Protein AF-A0A1B8Y8I7-F1 (afdb_monomer_lite)

pLDDT: mean 72.5, std 18.24, range [44.78, 97.25]

Structure (mmCIF, N/CA/C/O backbone):
data_AF-A0A1B8Y8I7-F1
#
_entry.id   AF-A0A1B8Y8I7-F1
#
loop_
_atom_site.group_PDB
_atom_site.id
_atom_site.type_symbol
_atom_site.label_atom_id
_atom_site.label_alt_id
_atom_site.label_comp_id
_atom_site.label_asym_id
_atom_site.label_entity_id
_atom_site.label_seq_id
_atom_site.pdbx_PDB_ins_code
_atom_site.Cartn_x
_atom_site.Cartn_y
_atom_site.Cartn_z
_atom_site.occupancy
_atom_site.B_iso_or_equiv
_atom_site.auth_seq_id
_atom_site.auth_comp_id
_atom_site.auth_asym_id
_atom_site.auth_atom_id
_atom_site.pdbx_PDB_model_num
ATOM 1 N N . ALA A 1 1 ? -4.383 36.711 73.042 1.00 50.25 1 ALA A N 1
ATOM 2 C CA . ALA A 1 1 ? -5.134 36.362 71.814 1.00 50.25 1 ALA A CA 1
ATOM 3 C C . ALA A 1 1 ? -5.050 37.549 70.855 1.00 50.25 1 ALA A C 1
ATOM 5 O O . ALA A 1 1 ? -5.055 38.655 71.389 1.00 50.25 1 ALA A O 1
ATOM 6 N N . PRO A 1 2 ? -4.958 37.389 69.517 1.00 48.69 2 PRO A N 1
ATOM 7 C CA . PRO A 1 2 ? -5.121 36.182 68.691 1.00 48.69 2 PRO A CA 1
ATOM 8 C C . PRO A 1 2 ? -3.809 35.710 68.006 1.00 48.69 2 PRO A C 1
ATOM 10 O O . PRO A 1 2 ? -2.801 36.413 68.073 1.00 48.69 2 PRO A O 1
ATOM 13 N N . PRO A 1 3 ? -3.798 34.522 67.371 1.00 54.75 3 PRO A N 1
ATOM 14 C CA . PRO A 1 3 ? -2.704 34.046 66.528 1.00 54.75 3 PRO A CA 1
ATOM 15 C C . PRO A 1 3 ? -2.939 34.465 65.065 1.00 54.75 3 PRO A C 1
ATOM 17 O O . PRO A 1 3 ? -4.078 34.436 64.607 1.00 54.75 3 PRO A O 1
ATOM 20 N N . SER A 1 4 ? -1.889 34.809 64.313 1.00 55.59 4 SER A N 1
ATOM 21 C CA . SER A 1 4 ? -1.987 34.868 62.847 1.00 55.59 4 SER A CA 1
ATOM 22 C C . SER A 1 4 ? -0.886 34.045 62.200 1.00 55.59 4 SER A C 1
ATOM 24 O O . SER A 1 4 ? 0.293 34.160 62.526 1.00 55.59 4 SER A O 1
ATOM 26 N N . HIS A 1 5 ? -1.359 33.152 61.343 1.00 51.81 5 HIS A N 1
ATOM 27 C CA . HIS A 1 5 ? -0.699 32.010 60.747 1.00 51.81 5 HIS A CA 1
ATOM 28 C C . HIS A 1 5 ? 0.583 32.355 59.984 1.00 51.81 5 HIS A C 1
ATOM 30 O O . HIS A 1 5 ? 0.651 33.321 59.231 1.00 51.81 5 HIS A O 1
ATOM 36 N N . LYS A 1 6 ? 1.588 31.495 60.162 1.00 55.69 6 LYS A N 1
ATOM 37 C CA . LYS A 1 6 ? 2.780 31.406 59.322 1.00 55.69 6 LYS A CA 1
ATOM 38 C C . LYS A 1 6 ? 2.481 30.335 58.275 1.00 55.69 6 LYS A C 1
ATOM 40 O O . LYS A 1 6 ? 2.398 29.161 58.627 1.00 55.69 6 LYS A O 1
ATOM 45 N N . GLU A 1 7 ? 2.246 30.727 57.030 1.00 56.62 7 GLU A N 1
ATOM 46 C CA . GLU A 1 7 ? 2.105 29.766 55.934 1.00 56.62 7 GLU A CA 1
ATOM 47 C C . GLU A 1 7 ? 3.484 29.161 55.627 1.00 56.62 7 GLU A C 1
ATOM 49 O O . GLU A 1 7 ? 4.442 29.914 55.421 1.00 56.62 7 GLU A O 1
ATOM 54 N N . PRO A 1 8 ? 3.650 27.827 55.616 1.00 57.66 8 PRO A N 1
ATOM 55 C CA . PRO A 1 8 ? 4.836 27.235 55.035 1.00 57.66 8 PRO A CA 1
ATOM 56 C C . PRO A 1 8 ? 4.679 27.302 53.517 1.00 57.66 8 PRO A C 1
ATOM 58 O O . PRO A 1 8 ? 3.745 26.746 52.943 1.00 57.66 8 PRO A O 1
ATOM 61 N N . MET A 1 9 ? 5.602 28.026 52.895 1.00 49.09 9 MET A N 1
ATOM 62 C CA . MET A 1 9 ? 5.809 28.123 51.457 1.00 49.09 9 MET A CA 1
ATOM 63 C C . MET A 1 9 ? 6.005 26.709 50.896 1.00 49.09 9 MET A C 1
ATOM 65 O O . MET A 1 9 ? 7.102 26.154 50.930 1.00 49.09 9 MET A O 1
ATOM 69 N N . GLY A 1 10 ? 4.898 26.099 50.474 1.00 52.59 10 GLY A N 1
ATOM 70 C CA . GLY A 1 10 ? 4.877 24.802 49.825 1.00 52.59 10 GLY A CA 1
ATOM 71 C C . GLY A 1 10 ? 5.626 24.917 48.511 1.00 52.59 10 GLY A C 1
ATOM 72 O O . GLY A 1 10 ? 5.210 25.640 47.607 1.00 52.59 10 GLY A O 1
ATOM 73 N N . MET A 1 11 ? 6.758 24.227 48.438 1.00 44.78 11 MET A N 1
ATOM 74 C CA . MET A 1 11 ? 7.407 23.886 47.185 1.00 44.78 11 MET A CA 1
ATOM 75 C C . MET A 1 11 ? 6.367 23.160 46.332 1.00 44.78 11 MET A C 1
ATOM 77 O O . MET A 1 11 ? 6.005 22.019 46.598 1.00 44.78 11 MET A O 1
ATOM 81 N N . TRP A 1 12 ? 5.830 23.865 45.348 1.00 56.31 12 TRP A N 1
ATOM 82 C CA . TRP A 1 12 ? 5.082 23.274 44.261 1.00 56.31 12 TRP A CA 1
ATOM 83 C C . TRP A 1 12 ? 6.124 22.566 43.398 1.00 56.31 12 TRP A C 1
ATOM 85 O O . TRP A 1 12 ? 6.745 23.152 42.517 1.00 56.31 12 TRP A O 1
ATOM 95 N N . GLU A 1 13 ? 6.385 21.300 43.718 1.00 55.31 13 GLU A N 1
ATOM 96 C CA . GLU A 1 13 ? 6.906 20.358 42.736 1.00 55.31 13 GLU A CA 1
ATOM 97 C C . GLU A 1 13 ? 5.821 20.189 41.673 1.00 55.31 13 GLU A C 1
ATOM 99 O O . GLU A 1 13 ? 5.021 19.255 41.693 1.00 55.31 13 GLU A O 1
ATOM 104 N N . GLU A 1 14 ? 5.770 21.133 40.735 1.00 53.28 14 GLU A N 1
ATOM 105 C CA . GLU A 1 14 ? 5.191 20.871 39.430 1.00 53.28 14 GLU A CA 1
ATOM 106 C C . GLU A 1 14 ? 6.170 19.945 38.710 1.00 53.28 14 GLU A C 1
ATOM 108 O O . GLU A 1 14 ? 7.023 20.359 37.922 1.00 53.28 14 GLU A O 1
ATOM 113 N N . ALA A 1 15 ? 6.078 18.659 39.053 1.00 49.84 15 ALA A N 1
ATOM 114 C CA . ALA A 1 15 ? 6.548 17.582 38.212 1.00 49.84 15 ALA A CA 1
ATOM 115 C C . ALA A 1 15 ? 5.805 17.720 36.879 1.00 49.84 15 ALA A C 1
ATOM 117 O O . ALA A 1 15 ? 4.705 17.205 36.688 1.00 49.84 15 ALA A O 1
ATOM 118 N N . SER A 1 16 ? 6.395 18.490 35.967 1.00 55.97 16 SER A N 1
ATOM 119 C CA . SER A 1 16 ? 6.082 18.427 34.550 1.00 55.97 16 SER A CA 1
ATOM 120 C C . SER A 1 16 ? 6.535 17.057 34.065 1.00 55.97 16 SER A C 1
ATOM 122 O O . SER A 1 16 ? 7.612 16.911 33.489 1.00 55.97 16 SER A O 1
ATOM 124 N N . ASP A 1 17 ? 5.725 16.037 34.340 1.00 59.62 17 ASP A N 1
ATOM 125 C CA . ASP A 1 17 ? 5.787 14.791 33.598 1.00 59.62 17 ASP A CA 1
ATOM 126 C C . ASP A 1 17 ? 5.619 15.171 32.123 1.00 59.62 17 ASP A C 1
ATOM 128 O O . ASP A 1 17 ? 4.594 15.761 31.755 1.00 59.62 17 ASP A O 1
ATOM 132 N N . PRO A 1 18 ? 6.600 14.889 31.246 1.00 60.75 18 PRO A N 1
ATOM 133 C CA . PRO A 1 18 ? 6.387 15.059 29.828 1.00 60.75 18 PRO A CA 1
ATOM 134 C C . PRO A 1 18 ? 5.308 14.050 29.464 1.00 60.75 18 PRO A C 1
ATOM 136 O O . PRO A 1 18 ? 5.566 12.848 29.374 1.00 60.75 18 PRO A O 1
ATOM 139 N N . VAL A 1 19 ? 4.076 14.528 29.288 1.00 56.47 19 VAL A N 1
ATOM 140 C CA . VAL A 1 19 ? 3.016 13.714 28.717 1.00 56.47 19 VAL A CA 1
ATOM 141 C C . VAL A 1 19 ? 3.496 13.368 27.308 1.00 56.47 19 VAL A C 1
ATOM 143 O O . VAL A 1 19 ? 3.413 14.161 26.372 1.00 56.47 19 VAL A O 1
ATOM 146 N N . MET A 1 20 ? 4.122 12.198 27.163 1.00 64.00 20 MET A N 1
ATOM 147 C CA . MET A 1 20 ? 4.381 11.606 25.863 1.00 64.00 20 MET A CA 1
ATOM 148 C C . MET A 1 20 ? 3.002 11.419 25.245 1.00 64.00 20 MET A C 1
ATOM 150 O O . MET A 1 20 ? 2.269 10.491 25.595 1.00 64.00 20 MET A O 1
ATOM 154 N N . GLY A 1 21 ? 2.608 12.374 24.401 1.00 62.31 21 GLY A N 1
ATOM 155 C CA . GLY A 1 21 ? 1.344 12.348 23.693 1.00 62.31 21 GLY A CA 1
ATOM 156 C C . GLY A 1 21 ? 1.246 11.011 22.981 1.00 62.31 21 GLY A C 1
ATOM 157 O O . GLY A 1 21 ? 2.086 10.690 22.140 1.00 62.31 21 GLY A O 1
ATOM 158 N N . LYS A 1 22 ? 0.259 10.199 23.366 1.00 68.19 22 LYS A N 1
ATOM 159 C CA . LYS A 1 22 ? -0.032 8.935 22.692 1.00 68.19 22 LYS A CA 1
ATOM 160 C C . LYS A 1 22 ? -0.203 9.264 21.211 1.00 68.19 22 LYS A C 1
ATOM 162 O O . LYS A 1 22 ? -1.147 9.968 20.858 1.00 68.19 22 LYS A O 1
ATOM 167 N N . LYS A 1 23 ? 0.731 8.816 20.366 1.00 66.88 23 LYS A N 1
ATOM 168 C CA . LYS A 1 23 ? 0.612 8.982 18.917 1.00 66.88 23 LYS A CA 1
ATOM 169 C C . LYS A 1 23 ? -0.716 8.362 18.499 1.00 66.88 23 LYS A C 1
ATOM 171 O O . LYS A 1 23 ? -1.046 7.254 18.924 1.00 66.88 23 LYS A O 1
ATOM 176 N N . ASP A 1 24 ? -1.502 9.119 17.744 1.00 83.94 24 ASP A N 1
ATOM 177 C CA . ASP A 1 24 ? -2.817 8.670 17.316 1.00 83.94 24 ASP A CA 1
ATOM 178 C C . ASP A 1 24 ? -2.664 7.359 16.522 1.00 83.94 24 ASP A C 1
ATOM 180 O O . ASP A 1 24 ? -1.852 7.272 15.596 1.00 83.94 24 ASP A O 1
ATOM 184 N N . LYS A 1 25 ? -3.432 6.327 16.893 1.00 85.19 25 LYS A N 1
ATOM 185 C CA . LYS A 1 25 ? -3.398 5.010 16.234 1.00 85.19 25 LYS A CA 1
ATOM 186 C C . LYS A 1 25 ? -3.684 5.112 14.730 1.00 85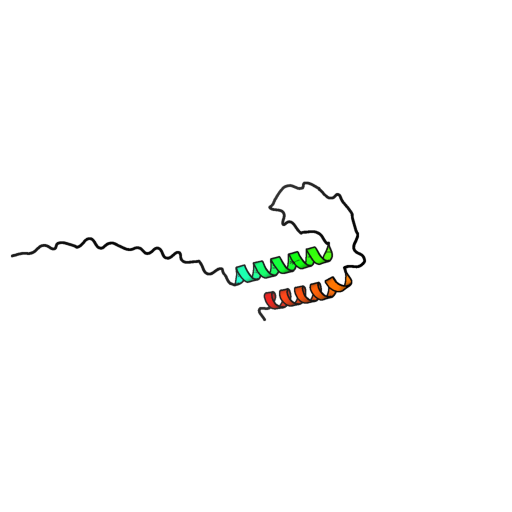.19 25 LYS A C 1
ATOM 188 O O . LYS A 1 25 ? -3.197 4.299 13.949 1.00 85.19 25 LYS A O 1
ATOM 193 N N . ASN A 1 26 ? -4.469 6.102 14.317 1.00 88.00 26 ASN A N 1
ATOM 194 C CA . ASN A 1 26 ? -4.744 6.421 12.923 1.00 88.00 26 ASN A CA 1
ATOM 195 C C . ASN A 1 26 ? -3.516 7.008 12.219 1.00 88.00 26 ASN A C 1
ATOM 197 O O . ASN A 1 26 ? -3.236 6.632 11.087 1.00 88.00 26 ASN A O 1
ATOM 201 N N . GLU A 1 27 ? -2.766 7.897 12.873 1.00 90.44 27 GLU A N 1
ATOM 202 C CA . GLU A 1 27 ? -1.529 8.446 12.299 1.00 90.44 27 GLU A CA 1
ATOM 203 C C . GLU A 1 27 ? -0.456 7.365 12.153 1.00 90.44 27 GLU A C 1
ATOM 205 O O . GLU A 1 27 ? 0.207 7.282 11.122 1.00 90.44 27 GLU A O 1
ATOM 210 N N . GLU A 1 28 ? -0.348 6.461 13.127 1.00 90.69 28 GLU A N 1
ATOM 211 C CA . GLU A 1 28 ? 0.523 5.290 13.012 1.00 90.69 28 GLU A CA 1
ATOM 212 C C . GLU A 1 28 ? 0.093 4.359 11.865 1.00 90.69 28 GLU A C 1
ATOM 214 O O . GLU A 1 28 ? 0.926 3.918 11.072 1.00 90.69 28 GLU A O 1
ATOM 219 N N . ARG A 1 29 ? -1.211 4.093 11.721 1.00 92.69 29 ARG A N 1
ATOM 220 C CA . ARG A 1 29 ? -1.749 3.298 10.607 1.00 92.69 29 ARG A CA 1
ATOM 221 C C . ARG A 1 29 ? -1.424 3.932 9.252 1.00 92.69 29 ARG A C 1
ATOM 223 O O . ARG A 1 29 ? -0.985 3.224 8.348 1.00 92.69 29 ARG A O 1
ATOM 230 N N . LYS A 1 30 ? -1.611 5.246 9.106 1.00 92.94 30 LYS A N 1
ATOM 231 C CA . LYS A 1 30 ? -1.291 5.977 7.868 1.00 92.94 30 LYS A CA 1
ATOM 232 C C . LYS A 1 30 ? 0.190 5.883 7.523 1.00 92.94 30 LYS A C 1
ATOM 234 O O . LYS A 1 30 ? 0.522 5.637 6.368 1.00 92.94 30 LYS A O 1
ATOM 239 N N . GLU A 1 31 ? 1.068 6.048 8.508 1.00 93.88 31 GLU A N 1
ATOM 240 C CA . GLU A 1 31 ? 2.514 5.933 8.303 1.00 93.88 31 GLU A CA 1
ATOM 241 C C . GLU A 1 31 ? 2.911 4.517 7.871 1.00 93.88 31 GLU A C 1
ATOM 243 O O . GLU A 1 31 ? 3.690 4.357 6.935 1.00 93.88 31 GLU A O 1
ATOM 248 N N . ARG A 1 32 ? 2.314 3.482 8.475 1.00 94.94 32 ARG A N 1
ATOM 249 C CA . ARG A 1 32 ? 2.523 2.089 8.052 1.00 94.94 32 ARG A CA 1
ATOM 250 C C . ARG A 1 32 ? 2.081 1.859 6.606 1.00 94.94 32 ARG A C 1
ATOM 252 O O . ARG A 1 32 ? 2.846 1.295 5.832 1.00 94.94 32 ARG A O 1
ATOM 259 N N . ILE A 1 33 ? 0.895 2.335 6.220 1.00 95.94 33 ILE A N 1
ATOM 260 C CA . ILE A 1 33 ? 0.402 2.231 4.834 1.00 95.94 33 ILE A CA 1
ATOM 261 C C . ILE A 1 33 ? 1.349 2.949 3.864 1.00 95.94 33 ILE A C 1
ATOM 263 O O . ILE A 1 33 ? 1.676 2.410 2.805 1.00 95.94 33 ILE A O 1
ATOM 267 N N . LEU A 1 34 ? 1.820 4.145 4.228 1.00 95.00 34 LEU A N 1
ATOM 268 C CA . LEU A 1 34 ? 2.768 4.903 3.417 1.00 95.00 34 LEU A CA 1
ATOM 269 C C . LEU A 1 34 ? 4.085 4.139 3.235 1.00 95.00 34 LEU A C 1
ATOM 271 O O . LEU A 1 34 ? 4.559 4.017 2.108 1.00 95.00 34 LEU A O 1
ATOM 275 N N . ASN A 1 35 ? 4.640 3.573 4.307 1.00 94.88 35 ASN A N 1
ATOM 276 C CA . ASN A 1 35 ? 5.887 2.809 4.254 1.00 94.88 35 ASN A CA 1
ATOM 277 C C . ASN A 1 35 ? 5.765 1.566 3.360 1.00 94.88 35 ASN A C 1
ATOM 279 O O . ASN A 1 35 ? 6.621 1.351 2.504 1.00 94.88 35 ASN A O 1
ATOM 283 N N . LEU A 1 36 ? 4.673 0.803 3.490 1.00 96.38 36 LEU A N 1
ATOM 284 C CA . LEU A 1 36 ? 4.399 -0.357 2.628 1.00 96.38 36 LEU A CA 1
ATOM 285 C C . LEU A 1 36 ? 4.269 0.056 1.154 1.00 96.38 36 LEU A C 1
ATOM 287 O O . LEU A 1 36 ? 4.773 -0.622 0.263 1.00 96.38 36 LEU A O 1
ATOM 291 N N . THR A 1 37 ? 3.636 1.201 0.890 1.00 95.00 37 THR A N 1
ATOM 292 C CA . THR A 1 37 ? 3.487 1.736 -0.471 1.00 95.00 37 THR A CA 1
ATOM 293 C C . THR A 1 37 ? 4.839 2.117 -1.080 1.00 95.00 37 THR A C 1
ATOM 295 O O . THR A 1 37 ? 5.100 1.802 -2.239 1.00 95.00 37 THR A O 1
ATOM 298 N N . LEU A 1 38 ? 5.720 2.764 -0.310 1.00 92.12 38 LEU A N 1
ATOM 299 C CA . LEU A 1 38 ? 7.073 3.109 -0.764 1.00 92.12 38 LEU A CA 1
ATOM 300 C C . LEU A 1 38 ? 7.909 1.860 -1.060 1.00 92.12 38 LEU A C 1
ATOM 302 O O . LEU A 1 38 ? 8.656 1.846 -2.037 1.00 92.12 38 LEU A O 1
ATOM 306 N N . GLU A 1 39 ? 7.752 0.806 -0.260 1.00 92.69 39 GLU A N 1
ATOM 307 C CA . GLU A 1 39 ? 8.421 -0.472 -0.496 1.00 92.69 39 GLU A CA 1
ATOM 308 C C . GLU A 1 39 ? 7.936 -1.138 -1.791 1.00 92.69 39 GLU A C 1
ATOM 310 O O . GLU A 1 39 ? 8.760 -1.597 -2.577 1.00 92.69 39 GLU A O 1
ATOM 315 N N . ILE A 1 40 ? 6.627 -1.123 -2.072 1.00 92.75 40 ILE A N 1
ATOM 316 C CA . ILE A 1 40 ? 6.084 -1.617 -3.349 1.00 92.75 40 ILE A CA 1
ATOM 317 C C . ILE A 1 40 ? 6.677 -0.839 -4.528 1.00 92.75 40 ILE A C 1
ATOM 319 O O . ILE A 1 40 ? 7.097 -1.453 -5.508 1.00 92.75 40 ILE A O 1
ATOM 323 N N . ILE A 1 41 ? 6.755 0.494 -4.439 1.00 89.94 41 ILE A N 1
ATOM 324 C CA . ILE A 1 41 ? 7.356 1.315 -5.500 1.00 89.94 41 ILE A CA 1
ATOM 325 C C . ILE A 1 41 ? 8.817 0.912 -5.710 1.00 89.94 41 ILE A C 1
ATOM 327 O O . ILE A 1 41 ? 9.199 0.639 -6.843 1.00 89.94 41 ILE A O 1
ATOM 331 N N . TYR A 1 42 ? 9.602 0.788 -4.637 1.00 87.75 42 TYR A N 1
ATOM 332 C CA . TYR A 1 42 ? 11.000 0.364 -4.723 1.00 87.75 42 TYR A CA 1
ATOM 333 C C . TYR A 1 42 ? 11.160 -1.026 -5.357 1.00 87.75 42 TYR A C 1
ATOM 335 O O . TYR A 1 42 ? 12.033 -1.219 -6.198 1.00 87.75 42 TYR A O 1
ATOM 343 N N . LEU A 1 43 ? 10.307 -1.991 -5.004 1.00 88.69 43 LEU A N 1
ATOM 344 C CA . LEU A 1 43 ? 10.350 -3.343 -5.576 1.00 88.69 43 LEU A CA 1
ATOM 345 C C . LEU A 1 43 ? 9.984 -3.374 -7.067 1.00 88.69 43 LEU A C 1
ATOM 347 O O . LEU A 1 43 ? 10.489 -4.232 -7.793 1.00 88.69 43 LEU A O 1
ATOM 351 N N . LEU A 1 44 ? 9.120 -2.457 -7.512 1.00 85.81 44 LEU A N 1
ATOM 352 C CA . LEU A 1 44 ? 8.687 -2.338 -8.906 1.00 85.81 44 LEU A CA 1
ATOM 353 C C . LEU A 1 44 ? 9.691 -1.579 -9.778 1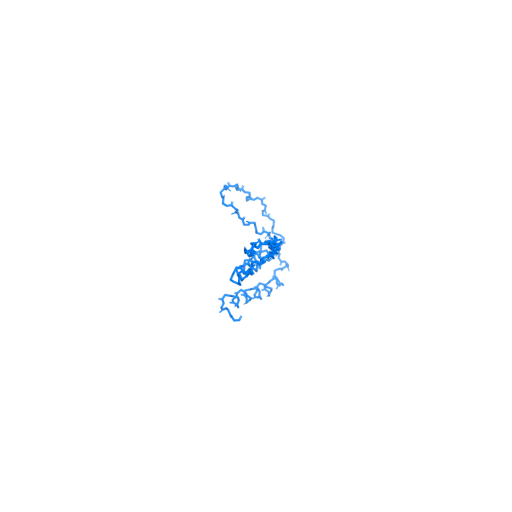.00 85.81 44 LEU A C 1
ATOM 355 O O . LEU A 1 44 ? 9.884 -1.938 -10.938 1.00 85.81 44 LEU A O 1
ATOM 359 N N . THR A 1 45 ? 10.301 -0.517 -9.252 1.00 82.12 45 THR A N 1
ATOM 360 C CA . THR A 1 45 ? 11.149 0.391 -10.040 1.00 82.12 45 THR A CA 1
ATOM 361 C C . THR A 1 45 ? 12.640 0.159 -9.823 1.00 82.12 45 THR A C 1
ATOM 363 O O . THR A 1 45 ? 13.440 0.544 -10.669 1.00 82.12 45 THR A O 1
ATOM 366 N N . GLY A 1 46 ? 13.032 -0.448 -8.699 1.00 77.56 46 GLY A N 1
ATOM 367 C CA . GLY A 1 46 ? 14.419 -0.473 -8.227 1.00 77.56 46 GLY A CA 1
ATOM 368 C C . GLY A 1 46 ? 14.929 0.893 -7.742 1.00 77.56 46 GLY A C 1
ATOM 369 O O . GLY A 1 46 ? 16.103 1.018 -7.395 1.00 77.56 46 GLY A O 1
ATOM 370 N N . GLU A 1 47 ? 14.068 1.914 -7.701 1.00 73.31 47 GLU A N 1
ATOM 371 C CA . GLU A 1 47 ? 14.407 3.301 -7.380 1.00 73.31 47 GLU A CA 1
ATOM 372 C C . GLU A 1 47 ? 13.708 3.755 -6.090 1.00 73.31 47 GLU A C 1
ATOM 374 O O . GLU A 1 47 ? 12.537 3.459 -5.847 1.00 73.31 47 GLU A O 1
ATOM 379 N N . GLY A 1 48 ? 14.418 4.509 -5.246 1.00 68.50 48 GLY A N 1
ATOM 380 C CA . GLY A 1 48 ? 13.836 5.102 -4.042 1.00 68.50 48 GLY A CA 1
ATOM 381 C C . GLY A 1 48 ? 12.889 6.254 -4.386 1.00 68.50 48 GLY A C 1
ATOM 382 O O . GLY A 1 48 ? 13.307 7.247 -4.981 1.00 68.50 48 GLY A O 1
ATOM 383 N N . TYR A 1 49 ? 11.622 6.157 -3.978 1.00 72.44 49 TYR A N 1
ATOM 384 C CA . TYR A 1 49 ? 10.651 7.231 -4.186 1.00 72.44 49 TYR A CA 1
ATOM 385 C C . TYR A 1 49 ? 10.878 8.383 -3.198 1.00 72.44 49 TYR A C 1
ATOM 387 O O . TYR A 1 49 ? 10.680 8.241 -1.990 1.00 72.44 49 TYR A O 1
ATOM 395 N N . VAL A 1 50 ? 11.263 9.553 -3.711 1.00 72.50 50 VAL A N 1
ATOM 396 C CA . VAL A 1 50 ? 11.396 10.780 -2.914 1.00 72.50 50 VAL A CA 1
ATOM 397 C C . VAL A 1 50 ? 10.081 11.549 -2.970 1.00 72.50 50 VAL A C 1
ATOM 399 O O . VAL A 1 50 ? 9.695 12.021 -4.035 1.00 72.50 50 VAL A O 1
ATOM 402 N N . ILE A 1 51 ? 9.409 11.716 -1.825 1.00 69.38 51 ILE A N 1
ATOM 403 C CA . ILE A 1 51 ? 8.188 12.531 -1.723 1.00 69.38 51 ILE A CA 1
ATOM 404 C C . ILE A 1 51 ? 8.557 13.998 -2.009 1.00 69.38 51 ILE A C 1
ATOM 406 O O . ILE A 1 51 ? 9.231 14.623 -1.179 1.00 69.38 51 ILE A O 1
ATOM 410 N N . PRO A 1 52 ? 8.119 14.592 -3.136 1.00 63.53 52 PRO A N 1
ATOM 411 C CA . PRO A 1 52 ? 8.473 15.966 -3.452 1.00 63.53 52 PRO A CA 1
ATOM 412 C C . PRO A 1 52 ? 7.738 16.901 -2.487 1.00 63.53 52 PRO A C 1
ATOM 414 O O . PRO A 1 52 ? 6.514 17.049 -2.541 1.00 63.53 52 PRO A O 1
ATOM 417 N N . LYS A 1 5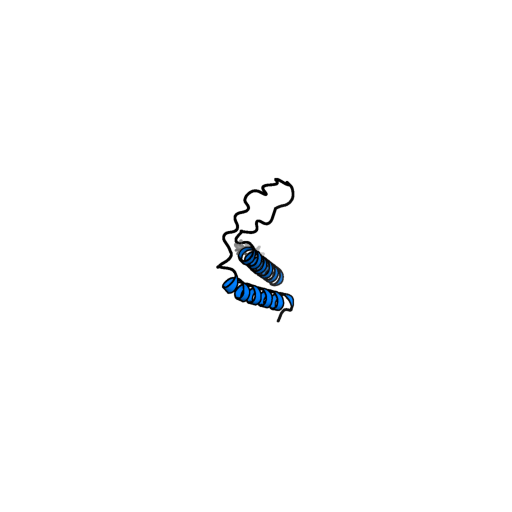3 ? 8.472 17.568 -1.590 1.00 59.59 53 LYS A N 1
ATOM 418 C CA . LYS A 1 53 ? 7.917 18.705 -0.846 1.00 59.59 53 LYS A CA 1
ATOM 419 C C . LYS A 1 53 ? 7.604 19.807 -1.867 1.00 59.59 53 LYS A C 1
ATOM 421 O O . LYS A 1 53 ? 8.446 20.159 -2.684 1.00 59.59 53 LYS A O 1
ATOM 426 N N . LYS A 1 54 ? 6.354 20.276 -1.882 1.00 59.44 54 LYS A N 1
ATOM 427 C CA . LYS A 1 54 ? 5.765 21.132 -2.927 1.00 59.44 54 LYS A CA 1
ATOM 428 C C . LYS A 1 54 ? 6.691 22.251 -3.465 1.00 59.44 54 LYS A C 1
ATOM 430 O O . LYS A 1 54 ? 7.145 23.099 -2.706 1.00 59.44 54 LYS A O 1
ATOM 435 N N . LYS A 1 55 ? 6.732 22.301 -4.810 1.00 55.56 55 LYS A N 1
ATOM 436 C CA . LYS A 1 55 ? 7.104 23.373 -5.766 1.00 55.56 55 LYS A CA 1
ATOM 437 C C . LYS A 1 55 ? 8.592 23.639 -6.057 1.00 55.56 55 LYS A C 1
ATOM 439 O O . LYS A 1 55 ? 9.113 24.691 -5.713 1.00 55.56 55 LYS A O 1
ATOM 444 N N . SER A 1 56 ? 9.164 22.805 -6.923 1.00 52.56 56 SER A N 1
ATOM 445 C CA . SER A 1 56 ? 9.794 23.258 -8.178 1.00 52.56 56 SER A CA 1
ATOM 446 C C . SER A 1 56 ? 9.932 22.068 -9.144 1.00 52.56 56 SER A C 1
ATOM 448 O O . SER A 1 56 ? 10.312 20.981 -8.710 1.00 52.56 56 SER A O 1
ATOM 450 N N . PRO A 1 57 ? 9.582 22.203 -10.438 1.00 53.25 57 PRO A N 1
ATOM 451 C CA . PRO A 1 57 ? 9.820 21.148 -11.406 1.00 53.25 57 PRO A CA 1
ATOM 452 C C . PRO A 1 57 ? 11.253 21.294 -11.917 1.00 53.25 57 PRO A C 1
ATOM 454 O O . PRO A 1 57 ? 11.493 21.963 -12.917 1.00 53.25 57 PRO A O 1
ATOM 457 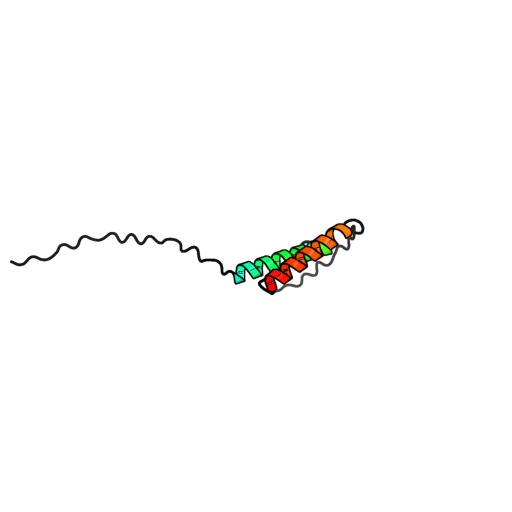N N . THR A 1 58 ? 12.216 20.675 -11.239 1.00 52.47 58 THR A N 1
ATOM 458 C CA . THR A 1 58 ? 13.491 20.377 -11.896 1.00 52.47 58 THR A CA 1
ATOM 459 C C . THR A 1 58 ? 13.362 18.987 -12.484 1.00 52.47 58 THR A C 1
ATOM 461 O O . THR A 1 58 ? 13.485 17.977 -11.797 1.00 52.47 58 THR A O 1
ATOM 464 N N . VAL A 1 59 ? 13.035 18.971 -13.772 1.00 55.03 59 VAL A N 1
ATOM 465 C CA . VAL A 1 59 ? 13.124 17.812 -14.653 1.00 55.03 59 VAL A CA 1
ATOM 466 C C . VAL A 1 59 ? 14.545 17.245 -14.597 1.00 55.03 59 VAL A C 1
ATOM 468 O O . VAL A 1 59 ? 15.451 17.706 -15.278 1.00 55.03 59 VAL A O 1
ATOM 471 N N . GLY A 1 60 ? 14.744 16.249 -13.741 1.00 51.88 60 GLY A N 1
ATOM 472 C CA . GLY A 1 60 ? 15.917 15.380 -13.728 1.00 51.88 60 GLY A CA 1
ATOM 473 C C . GLY A 1 60 ? 15.543 13.993 -14.233 1.00 51.88 60 GLY A C 1
ATOM 474 O O . GLY A 1 60 ? 15.835 13.004 -13.576 1.00 51.88 60 GLY A O 1
ATOM 475 N N . LEU A 1 61 ? 14.815 13.919 -15.351 1.00 54.47 61 LEU A N 1
ATOM 476 C CA . LEU A 1 61 ? 14.477 12.656 -16.003 1.00 54.47 61 LEU A CA 1
ATOM 477 C C . LEU A 1 61 ? 15.660 12.270 -16.895 1.00 54.47 61 LEU A C 1
ATOM 479 O O . LEU A 1 61 ? 15.748 12.692 -18.046 1.00 54.47 61 LEU A O 1
ATOM 483 N N . GLY A 1 62 ? 16.629 11.551 -16.336 1.00 49.81 62 GLY A N 1
ATOM 484 C CA . GLY A 1 62 ? 17.870 11.283 -17.049 1.00 49.81 62 GLY A CA 1
ATOM 485 C C . GLY A 1 62 ? 18.723 10.196 -16.424 1.00 49.81 62 GLY A C 1
ATOM 486 O O . GLY A 1 62 ? 19.811 10.496 -15.958 1.00 49.81 62 GLY A O 1
ATOM 487 N N . ALA A 1 63 ? 18.235 8.955 -16.445 1.00 44.81 63 ALA A N 1
ATOM 488 C CA . ALA A 1 63 ? 19.037 7.772 -16.766 1.00 44.81 63 ALA A CA 1
ATOM 489 C C . ALA A 1 63 ? 18.124 6.539 -16.81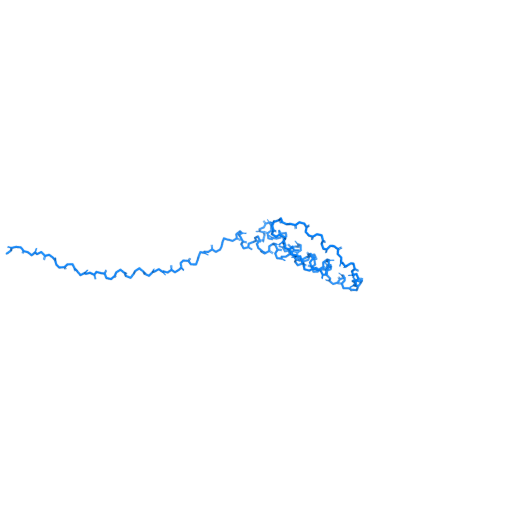0 1.00 44.81 63 ALA A C 1
ATOM 491 O O . ALA A 1 63 ? 17.899 5.873 -15.806 1.00 44.81 63 ALA A O 1
ATOM 492 N N . LEU A 1 64 ? 17.613 6.225 -18.005 1.00 54.47 64 LEU A N 1
ATOM 493 C CA . LEU A 1 64 ? 17.162 4.877 -18.336 1.00 54.47 64 LEU A CA 1
ATOM 494 C C . LEU A 1 64 ? 18.346 3.922 -18.143 1.00 54.47 64 LEU A C 1
ATOM 496 O O . LEU A 1 64 ? 19.211 3.820 -19.009 1.00 54.47 64 LEU A O 1
ATOM 500 N N . HIS A 1 65 ? 18.389 3.218 -17.022 1.00 48.25 65 HIS A N 1
ATOM 501 C CA . HIS A 1 65 ? 19.179 2.006 -16.893 1.00 48.25 65 HIS A CA 1
ATOM 502 C C . HIS A 1 65 ? 18.238 0.930 -16.373 1.00 48.25 65 HIS A C 1
ATOM 504 O O . HIS A 1 65 ? 17.917 0.883 -15.193 1.00 48.25 65 HIS A O 1
ATOM 510 N N . ALA A 1 66 ? 17.783 0.065 -17.277 1.00 53.56 66 ALA A N 1
ATOM 511 C CA . ALA A 1 66 ? 17.065 -1.147 -16.923 1.00 53.56 66 ALA A CA 1
ATOM 512 C C . ALA A 1 66 ? 18.042 -2.336 -16.906 1.00 53.56 66 ALA A C 1
ATOM 514 O O . ALA A 1 66 ? 18.245 -2.967 -17.944 1.00 53.56 66 ALA A O 1
ATOM 515 N N . PRO A 1 67 ? 18.633 -2.697 -15.753 1.00 55.97 67 PRO A N 1
ATOM 516 C CA . PRO A 1 67 ? 19.148 -4.035 -15.535 1.00 55.97 67 PRO A CA 1
ATOM 517 C C . PRO A 1 67 ? 18.222 -4.739 -14.539 1.00 55.97 67 PRO A C 1
ATOM 519 O O . PRO A 1 67 ? 18.455 -4.715 -13.337 1.00 55.97 67 PRO A O 1
ATOM 522 N N . GLY A 1 68 ? 17.130 -5.340 -15.017 1.00 53.75 68 GLY A N 1
ATOM 523 C CA . GLY A 1 68 ? 16.116 -5.853 -14.092 1.00 53.75 68 GLY A CA 1
ATOM 524 C C . GLY A 1 68 ? 15.293 -7.030 -14.581 1.00 53.75 68 GLY A C 1
ATOM 525 O O . GLY A 1 68 ? 14.176 -7.189 -14.120 1.00 53.75 68 GLY A O 1
ATOM 526 N N . SER A 1 69 ? 15.775 -7.859 -15.511 1.00 53.78 69 SER A N 1
ATOM 527 C CA . SER A 1 69 ? 14.975 -9.001 -15.994 1.00 53.78 69 SER A CA 1
ATOM 528 C C . SER A 1 69 ? 15.035 -10.245 -15.090 1.00 53.78 69 SER A C 1
ATOM 530 O O . SER A 1 69 ? 14.296 -11.192 -15.338 1.00 53.78 69 SER A O 1
ATOM 532 N N . VAL A 1 70 ? 15.894 -10.280 -14.060 1.00 51.00 70 VAL A N 1
ATOM 533 C CA . VAL A 1 70 ? 16.122 -11.496 -13.243 1.00 51.00 70 VAL A CA 1
ATOM 534 C C . VAL A 1 70 ? 15.570 -11.383 -11.809 1.00 51.00 70 VAL A C 1
ATOM 536 O O . VAL A 1 70 ? 15.213 -12.401 -11.230 1.00 51.00 70 VAL A O 1
ATOM 539 N N . ILE A 1 71 ? 15.394 -10.169 -11.266 1.00 56.00 71 ILE A N 1
ATOM 540 C CA . ILE A 1 71 ? 14.993 -9.930 -9.856 1.00 56.00 71 ILE A CA 1
ATOM 541 C C . ILE A 1 71 ? 13.454 -9.824 -9.676 1.00 56.00 71 ILE A C 1
ATOM 543 O O . ILE A 1 71 ? 12.938 -9.800 -8.566 1.00 56.00 71 ILE A O 1
ATOM 547 N N . GLN A 1 72 ? 12.664 -9.812 -10.757 1.00 61.47 72 GLN A N 1
ATOM 548 C CA . GLN A 1 72 ? 11.213 -9.544 -10.671 1.00 61.47 72 GLN A CA 1
ATOM 549 C C . GLN A 1 72 ? 10.398 -10.673 -10.013 1.00 61.47 72 GLN A C 1
ATOM 551 O O . GLN A 1 72 ? 9.477 -10.408 -9.246 1.00 61.47 72 GLN A O 1
ATOM 556 N N . LYS A 1 73 ? 10.753 -11.942 -10.256 1.00 65.25 73 LYS A N 1
ATOM 557 C CA . LYS A 1 73 ? 9.908 -13.086 -9.865 1.00 65.25 73 LYS A CA 1
ATOM 558 C C . LYS A 1 73 ? 9.780 -13.273 -8.345 1.00 65.25 73 LYS A C 1
ATOM 560 O O . LYS A 1 73 ? 8.756 -13.746 -7.860 1.00 65.25 73 LYS A O 1
ATOM 565 N N . GLU A 1 74 ? 10.820 -12.935 -7.590 1.00 76.44 74 GLU A N 1
ATOM 566 C CA . GLU A 1 74 ? 10.801 -12.945 -6.119 1.00 76.44 74 GLU A CA 1
ATOM 567 C C . GLU A 1 74 ? 10.075 -11.725 -5.539 1.00 76.44 74 GLU A C 1
ATOM 569 O O . GLU A 1 74 ? 9.394 -11.838 -4.514 1.00 76.44 74 GLU A O 1
ATOM 574 N N . ASN A 1 75 ? 10.129 -10.591 -6.243 1.00 86.88 75 ASN A N 1
ATOM 575 C CA . ASN A 1 75 ? 9.435 -9.368 -5.859 1.00 86.88 75 ASN A CA 1
ATOM 576 C C . ASN A 1 75 ? 7.918 -9.490 -6.013 1.00 86.88 75 ASN A C 1
ATOM 578 O O . ASN A 1 75 ? 7.209 -8.976 -5.156 1.00 86.88 75 ASN A O 1
ATOM 582 N N . ASP A 1 76 ? 7.406 -10.214 -7.013 1.00 89.38 76 ASP A N 1
ATOM 583 C CA . ASP A 1 76 ? 5.958 -10.390 -7.224 1.00 89.38 76 ASP A CA 1
ATOM 584 C C . ASP A 1 76 ? 5.250 -10.941 -5.981 1.00 89.38 76 ASP A C 1
ATOM 586 O O . ASP A 1 76 ? 4.238 -10.404 -5.526 1.00 89.38 76 ASP A O 1
ATOM 590 N N . LYS A 1 77 ? 5.814 -11.995 -5.379 1.00 91.88 77 LYS A N 1
ATOM 591 C CA . LYS A 1 77 ? 5.259 -12.595 -4.159 1.00 91.88 77 LYS A CA 1
ATOM 592 C C . LYS A 1 77 ? 5.276 -11.600 -2.999 1.00 91.88 77 LYS A C 1
ATOM 594 O O . LYS A 1 77 ? 4.298 -11.505 -2.261 1.00 91.88 77 LYS A O 1
ATOM 599 N N . LYS A 1 78 ? 6.373 -10.855 -2.856 1.00 92.88 78 LYS A N 1
ATOM 600 C CA . LYS A 1 78 ? 6.528 -9.844 -1.809 1.00 92.88 78 LYS A CA 1
ATOM 601 C C . LYS A 1 78 ? 5.551 -8.682 -2.005 1.00 92.88 78 LYS A C 1
ATOM 603 O O . LYS A 1 78 ? 4.916 -8.253 -1.052 1.00 92.88 78 LYS A O 1
ATOM 608 N N . ILE A 1 79 ? 5.362 -8.218 -3.238 1.00 94.12 79 ILE A N 1
ATOM 609 C CA . ILE A 1 79 ? 4.396 -7.173 -3.589 1.00 94.12 79 ILE A CA 1
ATOM 610 C C . ILE A 1 79 ? 2.975 -7.622 -3.236 1.00 94.12 79 ILE A C 1
ATOM 612 O O . ILE A 1 79 ? 2.238 -6.860 -2.615 1.00 94.12 79 ILE A O 1
ATOM 616 N N . LEU A 1 80 ? 2.601 -8.863 -3.560 1.00 95.88 80 LEU A N 1
ATOM 617 C CA . LEU A 1 80 ? 1.288 -9.409 -3.197 1.00 95.88 80 LEU A CA 1
ATOM 618 C C . LEU A 1 80 ? 1.071 -9.449 -1.675 1.00 95.88 80 LEU A C 1
ATOM 620 O O . LEU A 1 80 ? -0.008 -9.094 -1.201 1.00 95.88 80 LEU A O 1
ATOM 624 N N . GLU A 1 81 ? 2.089 -9.833 -0.904 1.00 96.50 81 GLU A N 1
ATOM 625 C CA . GLU A 1 81 ? 2.035 -9.823 0.562 1.00 96.50 81 GLU A CA 1
ATOM 626 C C . GLU A 1 81 ? 1.887 -8.400 1.123 1.00 96.50 81 GLU A C 1
ATOM 628 O O . GLU A 1 81 ? 1.030 -8.148 1.970 1.00 96.50 81 GLU A O 1
ATOM 633 N N . LEU A 1 82 ? 2.658 -7.442 0.603 1.00 96.44 82 LEU A N 1
ATOM 634 C CA . LEU A 1 82 ? 2.569 -6.038 1.006 1.00 96.44 82 LEU A CA 1
ATOM 635 C C . LEU A 1 82 ? 1.189 -5.442 0.685 1.00 96.44 82 LEU A C 1
ATOM 637 O O . LEU A 1 82 ? 0.630 -4.726 1.516 1.00 96.44 82 LEU A O 1
ATOM 641 N N . ILE A 1 83 ? 0.602 -5.777 -0.469 1.00 96.50 83 ILE A N 1
ATOM 642 C CA . ILE A 1 83 ? -0.767 -5.374 -0.829 1.00 96.50 83 ILE A CA 1
ATOM 643 C C . ILE A 1 83 ? -1.780 -5.964 0.158 1.00 96.50 83 ILE A C 1
ATOM 645 O O . ILE A 1 83 ? -2.645 -5.237 0.643 1.00 96.50 83 ILE A O 1
ATOM 649 N N . SER A 1 84 ? -1.655 -7.249 0.501 1.00 97.25 84 SER A N 1
ATOM 650 C CA . SER A 1 84 ? -2.511 -7.890 1.509 1.00 97.25 84 SER A CA 1
ATOM 651 C C . SER A 1 84 ? -2.435 -7.176 2.864 1.00 97.25 84 SER A C 1
ATOM 653 O O . SER A 1 84 ? -3.458 -6.919 3.500 1.00 97.25 84 SER A O 1
ATOM 655 N N . ASN A 1 85 ? -1.232 -6.784 3.291 1.00 96.88 85 ASN A N 1
ATOM 656 C CA . ASN A 1 85 ? -1.026 -6.045 4.538 1.00 96.88 85 ASN A CA 1
ATOM 657 C C . ASN A 1 85 ? -1.650 -4.641 4.493 1.00 96.88 85 ASN A C 1
ATOM 659 O O . ASN A 1 85 ? -2.237 -4.197 5.479 1.00 96.88 85 ASN A O 1
ATOM 663 N N . ILE A 1 86 ? -1.572 -3.946 3.352 1.00 97.06 86 ILE A N 1
ATOM 664 C CA . ILE A 1 86 ? -2.255 -2.658 3.161 1.00 97.06 86 ILE A CA 1
ATOM 665 C C . ILE A 1 86 ? -3.773 -2.837 3.256 1.00 97.06 86 ILE A C 1
ATOM 667 O O . ILE A 1 86 ? -4.424 -2.040 3.929 1.00 97.06 86 ILE A O 1
ATOM 671 N N . ILE A 1 87 ? -4.336 -3.872 2.622 1.00 96.50 87 ILE A N 1
ATOM 672 C CA . ILE A 1 87 ? -5.777 -4.153 2.674 1.00 96.50 87 ILE A CA 1
ATOM 673 C C . ILE A 1 87 ? -6.218 -4.358 4.124 1.00 96.50 87 ILE A C 1
ATOM 675 O O . ILE A 1 87 ? -7.115 -3.644 4.550 1.00 96.50 87 ILE A O 1
ATOM 679 N N . GLN A 1 88 ? -5.544 -5.217 4.896 1.00 95.31 88 GLN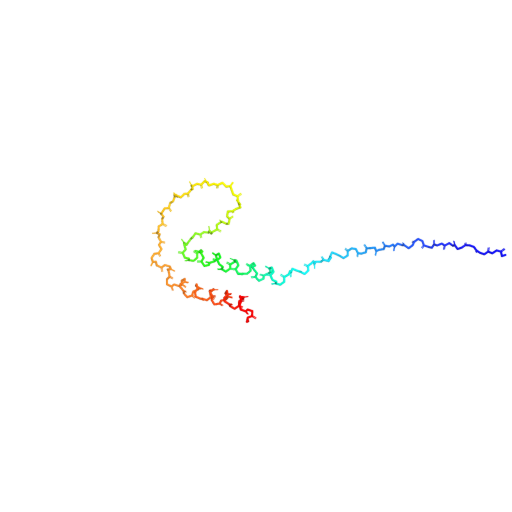 A N 1
ATOM 680 C CA . GLN A 1 88 ? -5.850 -5.441 6.321 1.00 95.31 88 GLN A CA 1
ATOM 681 C C . GLN A 1 88 ? -5.806 -4.137 7.137 1.00 95.31 88 GLN A C 1
ATOM 683 O O . GLN A 1 88 ? -6.720 -3.822 7.898 1.00 95.31 88 GLN A O 1
ATOM 688 N N . LEU A 1 89 ? -4.779 -3.306 6.927 1.00 94.50 89 LEU A N 1
ATOM 689 C CA . LEU A 1 89 ? -4.669 -2.015 7.613 1.00 94.50 89 LEU A CA 1
ATOM 690 C C . LEU A 1 89 ? -5.791 -1.038 7.233 1.00 94.50 89 LEU A C 1
ATOM 692 O O . LEU A 1 89 ? -6.193 -0.231 8.075 1.00 94.50 89 LEU A O 1
ATOM 696 N N . LEU A 1 90 ? -6.276 -1.082 5.989 1.00 93.50 90 LEU A N 1
ATOM 697 C CA . LEU A 1 90 ? -7.368 -0.242 5.492 1.00 93.50 90 LEU A CA 1
ATOM 698 C C . LEU A 1 90 ? -8.746 -0.745 5.933 1.00 93.50 90 LEU A C 1
ATOM 700 O O . LEU A 1 90 ? -9.609 0.077 6.242 1.00 93.50 90 LEU A O 1
ATOM 704 N N . THR A 1 91 ? -8.956 -2.061 5.967 1.00 92.94 91 THR A N 1
ATOM 705 C CA . THR A 1 91 ? -10.210 -2.686 6.410 1.00 92.94 91 THR A CA 1
ATOM 706 C C . THR A 1 91 ? -10.334 -2.694 7.931 1.00 92.94 91 THR A C 1
ATOM 708 O O . THR A 1 91 ? -11.449 -2.719 8.448 1.00 92.94 91 THR A O 1
ATOM 711 N N . GLY A 1 92 ? -9.213 -2.580 8.649 1.00 78.25 92 GLY A N 1
ATOM 712 C CA . GLY A 1 92 ? -9.178 -2.639 10.107 1.00 78.25 92 GLY A CA 1
ATOM 713 C C . GLY A 1 92 ? -9.385 -4.050 10.659 1.00 78.25 92 GLY A C 1
ATOM 714 O O . GLY A 1 92 ? -9.762 -4.164 11.826 1.00 78.25 92 GLY A O 1
ATOM 715 N N . GLU A 1 93 ? -9.171 -5.069 9.819 1.00 55.97 93 GLU A N 1
ATOM 716 C CA . GLU A 1 93 ? -9.134 -6.492 10.190 1.00 55.97 93 GLU A CA 1
ATOM 717 C C . GLU A 1 93 ? -7.859 -6.858 10.964 1.00 55.97 93 GLU A C 1
ATOM 719 O O . GLU A 1 93 ? -6.799 -6.225 10.732 1.00 55.97 93 GLU A O 1
#

Organism: Xenopus tropicalis (NCBI:txid8364)

Secondary structure (DSSP, 8-state):
------------------------HHHHHHHHHHHHHHHHHHHHHSS------SS-------------SSSHHHHHHHHHHHHHHHHHHHHT-

Sequence (93 aa):
APPSHKEPMGMWEEASDPVMGKKDKNEERKERILNLTLEIIYLLTGEGYVIPKKKSPTVGLGALHAPGSVIQKENDKKILELISNIIQLLTGE

Foldseek 3Di:
DDDDDDDDPDDPPPPPPPPPPDDPPVVVLVVLLVVLVQVLVCLVPVDGDDDDPDDDDPPPVDDPDDPDPPSNPVSVVVSVVSVVVSVCSVVVD

Radius of gyration: 27.59 Å; chains: 1; bounding box: 29×49×90 Å